Protein AF-A0A7S2KQN8-F1 (afdb_monomer_lite)

Sequence (119 aa):
LRGDYHIGDKSLAAQAELRGRLQEALAAARGKLKRTTTKEAGGPNEETIKVASEIFTRHGRKLDAISRALDIPLDLLLRHEPVDARDFALKLLSGTYTKDHTEFAKEQLRDALRSDVEA

pLDDT: mean 76.87, std 11.5, range [37.72, 91.19]

Structure (mmCIF, N/CA/C/O backbone):
data_AF-A0A7S2KQN8-F1
#
_entry.id   AF-A0A7S2KQN8-F1
#
loop_
_atom_site.group_PDB
_atom_site.id
_atom_site.type_symbol
_atom_site.label_atom_id
_atom_site.label_alt_id
_atom_site.label_comp_id
_atom_site.label_asym_id
_atom_site.label_entity_id
_atom_site.label_seq_id
_atom_site.pdbx_PDB_ins_code
_atom_site.Cartn_x
_atom_site.Cartn_y
_atom_site.Cartn_z
_atom_site.occupancy
_atom_site.B_iso_or_equiv
_atom_site.auth_seq_id
_atom_site.auth_comp_id
_atom_site.auth_asym_id
_atom_site.auth_atom_id
_atom_site.pdbx_PDB_model_num
ATOM 1 N N . LEU A 1 1 ? 34.303 -49.389 -19.351 1.00 37.72 1 LEU A N 1
ATOM 2 C CA . LEU A 1 1 ? 33.261 -48.518 -19.938 1.00 37.72 1 LEU A CA 1
ATOM 3 C C . LEU A 1 1 ? 33.444 -47.122 -19.355 1.00 37.72 1 LEU A C 1
ATOM 5 O O . LEU A 1 1 ? 32.958 -46.855 -18.265 1.00 37.72 1 LEU A O 1
ATOM 9 N N . ARG A 1 2 ? 34.271 -46.291 -19.996 1.00 41.38 2 ARG A N 1
ATOM 10 C CA . ARG A 1 2 ? 34.548 -44.918 -19.555 1.00 41.38 2 ARG A CA 1
ATOM 11 C C . ARG A 1 2 ? 33.615 -44.030 -20.374 1.00 41.38 2 ARG A C 1
ATOM 13 O O . ARG A 1 2 ? 33.765 -43.972 -21.584 1.00 41.38 2 ARG A O 1
ATOM 20 N N . GLY A 1 3 ? 32.570 -43.511 -19.736 1.00 47.31 3 GLY A N 1
ATOM 21 C CA . GLY A 1 3 ? 31.579 -42.663 -20.391 1.00 47.31 3 GLY A CA 1
ATOM 22 C C . GLY A 1 3 ? 32.184 -41.298 -20.681 1.00 47.31 3 GLY A C 1
ATOM 23 O O . GLY A 1 3 ? 32.568 -40.584 -19.755 1.00 47.31 3 GLY A O 1
ATOM 24 N N . ASP A 1 4 ? 32.289 -40.966 -21.961 1.00 47.41 4 ASP A N 1
ATOM 25 C CA . ASP A 1 4 ? 32.803 -39.690 -22.432 1.00 47.41 4 ASP A CA 1
ATOM 26 C C . ASP A 1 4 ? 31.776 -38.574 -22.171 1.00 47.41 4 ASP A C 1
ATOM 28 O O . ASP A 1 4 ? 30.690 -38.522 -22.752 1.00 47.41 4 ASP A O 1
ATOM 32 N N . TYR A 1 5 ? 32.121 -37.667 -21.257 1.00 52.53 5 TYR A N 1
ATOM 33 C CA . TYR A 1 5 ? 31.384 -36.434 -20.987 1.00 52.53 5 TYR A CA 1
ATOM 34 C C . TYR A 1 5 ? 31.644 -35.419 -22.118 1.00 52.53 5 TYR A C 1
ATOM 36 O O . TYR A 1 5 ? 32.610 -34.662 -22.069 1.00 52.53 5 TYR A O 1
ATOM 44 N N . HIS A 1 6 ? 30.768 -35.361 -23.127 1.00 55.28 6 HIS A N 1
ATOM 45 C CA . HIS A 1 6 ? 30.867 -34.404 -24.248 1.00 55.28 6 HIS A CA 1
ATOM 46 C C . HIS A 1 6 ? 29.672 -33.436 -24.380 1.00 55.28 6 HIS A C 1
ATOM 48 O O . HIS A 1 6 ? 29.391 -32.931 -25.466 1.00 55.28 6 HIS A O 1
ATOM 54 N N . ILE A 1 7 ? 28.961 -33.143 -23.284 1.00 54.22 7 ILE A N 1
ATOM 55 C CA . ILE A 1 7 ? 27.782 -32.246 -23.304 1.00 54.22 7 ILE A CA 1
ATOM 56 C C . ILE A 1 7 ? 28.101 -30.831 -22.767 1.00 54.22 7 ILE A C 1
ATOM 58 O O . ILE A 1 7 ? 27.410 -29.872 -23.104 1.00 54.22 7 ILE A O 1
ATOM 62 N N . GLY A 1 8 ? 29.181 -30.657 -21.995 1.00 56.31 8 GLY A N 1
ATOM 63 C CA . GLY A 1 8 ? 29.494 -29.382 -21.329 1.00 56.31 8 GLY A CA 1
ATOM 64 C C . GLY A 1 8 ? 30.016 -28.271 -22.249 1.00 56.31 8 GLY A C 1
ATOM 65 O O . GLY A 1 8 ? 29.644 -27.113 -22.084 1.00 56.31 8 GLY A O 1
ATOM 66 N N . ASP A 1 9 ? 30.834 -28.606 -23.247 1.00 59.50 9 ASP A N 1
ATOM 67 C CA . ASP A 1 9 ? 31.610 -27.596 -23.986 1.00 59.50 9 ASP A CA 1
ATOM 68 C C . ASP A 1 9 ? 30.762 -26.821 -25.012 1.00 59.50 9 ASP A C 1
ATOM 70 O O . ASP A 1 9 ? 30.791 -25.593 -25.097 1.00 59.50 9 ASP A O 1
ATOM 74 N N . LYS A 1 10 ? 29.878 -27.531 -25.728 1.00 61.28 10 LYS A N 1
ATOM 75 C CA . LYS A 1 10 ? 28.963 -26.914 -26.705 1.00 61.28 10 LYS A CA 1
ATOM 76 C C . LYS A 1 10 ? 27.908 -26.031 -26.038 1.00 61.28 10 LYS A C 1
ATOM 78 O O . LYS A 1 10 ? 27.501 -25.029 -26.615 1.00 61.28 10 LYS A O 1
ATOM 83 N N . SER A 1 11 ? 27.482 -26.380 -24.822 1.00 73.06 11 SER A N 1
ATOM 84 C CA . SER A 1 11 ? 26.496 -25.598 -24.072 1.00 73.06 11 SER A CA 1
ATOM 85 C C . SER A 1 11 ? 27.082 -24.288 -23.546 1.00 73.06 11 SER A C 1
ATOM 87 O O . SER A 1 11 ? 26.391 -23.272 -23.553 1.00 73.06 11 SER A O 1
ATOM 89 N N . LEU A 1 12 ? 28.340 -24.292 -23.095 1.00 68.94 12 LEU A N 1
ATOM 90 C CA . LEU A 1 12 ? 29.017 -23.082 -22.624 1.00 68.94 12 LEU A CA 1
ATOM 91 C C . LEU A 1 12 ? 29.342 -22.143 -23.786 1.00 68.94 12 LEU A C 1
ATOM 93 O O . LEU A 1 12 ? 29.083 -20.944 -23.686 1.00 68.94 12 LEU A O 1
ATOM 97 N N . ALA A 1 13 ? 29.815 -22.695 -24.906 1.00 75.88 13 ALA A N 1
ATOM 98 C CA . ALA A 1 13 ? 30.042 -21.936 -26.131 1.00 75.88 13 ALA A CA 1
ATOM 99 C C . ALA A 1 13 ? 28.741 -21.301 -26.657 1.00 75.88 13 ALA A C 1
ATOM 101 O O . ALA A 1 13 ? 28.706 -20.100 -26.921 1.00 75.88 13 ALA A O 1
ATOM 102 N N . ALA A 1 14 ? 27.642 -22.064 -26.709 1.00 79.25 14 ALA A N 1
ATOM 103 C CA . ALA A 1 14 ? 26.335 -21.549 -27.122 1.00 79.25 14 ALA A CA 1
ATOM 104 C C . ALA A 1 14 ? 25.794 -20.472 -26.164 1.00 79.25 14 ALA A C 1
ATOM 106 O O . ALA A 1 14 ? 25.191 -19.490 -26.598 1.00 79.25 14 ALA A O 1
ATOM 107 N N . GLN A 1 15 ? 26.027 -20.615 -24.855 1.00 81.75 15 GLN A N 1
ATOM 108 C CA . GLN A 1 15 ? 25.616 -19.616 -23.870 1.00 81.75 15 GLN A CA 1
ATOM 109 C C . GLN A 1 15 ? 26.445 -18.328 -23.979 1.00 81.75 15 GLN A C 1
ATOM 111 O O . GLN A 1 15 ? 25.899 -17.234 -23.824 1.00 81.75 15 GLN A O 1
ATOM 116 N N . ALA A 1 16 ? 27.749 -18.441 -24.240 1.00 83.38 16 ALA A N 1
ATOM 117 C CA . ALA A 1 16 ? 28.629 -17.297 -24.456 1.00 83.38 16 ALA A CA 1
ATOM 118 C C . ALA A 1 16 ? 28.237 -16.528 -25.725 1.00 83.38 16 ALA A C 1
ATOM 120 O O . ALA A 1 16 ? 28.109 -15.305 -25.689 1.00 83.38 16 ALA A O 1
ATOM 121 N N . GLU A 1 17 ? 27.948 -17.246 -26.811 1.00 86.06 17 GLU A N 1
ATOM 122 C CA . GLU A 1 17 ? 27.483 -16.656 -28.064 1.00 86.06 17 GLU A CA 1
ATOM 123 C C . GLU A 1 17 ? 26.122 -15.961 -27.900 1.00 86.06 17 GLU A C 1
ATOM 125 O O . GLU A 1 17 ? 25.943 -14.822 -28.338 1.00 86.06 17 GLU A O 1
ATOM 130 N N . LEU A 1 18 ? 25.173 -16.597 -27.202 1.00 87.56 18 LEU A N 1
ATOM 131 C CA . LEU A 1 18 ? 23.874 -15.995 -26.899 1.00 87.56 18 LEU A CA 1
ATOM 132 C C . LEU A 1 18 ? 24.028 -14.712 -26.073 1.00 87.56 18 LEU A C 1
ATOM 134 O O . LEU A 1 18 ? 23.387 -13.706 -26.377 1.00 87.56 18 LEU A O 1
ATOM 138 N N . ARG A 1 19 ? 24.890 -14.722 -25.049 1.00 89.00 19 ARG A N 1
ATOM 139 C CA . ARG A 1 19 ? 25.166 -13.527 -24.238 1.00 89.00 19 ARG A CA 1
ATOM 140 C C . ARG A 1 19 ? 25.767 -12.402 -25.075 1.00 89.00 19 ARG A C 1
ATOM 142 O O . ARG A 1 19 ? 25.302 -11.274 -24.940 1.00 89.00 19 ARG A O 1
ATOM 149 N N . GLY A 1 20 ? 26.722 -12.704 -25.955 1.00 91.06 20 GLY A N 1
ATOM 150 C CA . GLY A 1 20 ? 27.319 -11.714 -26.857 1.00 91.06 20 GLY A CA 1
ATOM 151 C C . GLY A 1 20 ? 26.272 -11.056 -27.758 1.00 91.06 20 GLY A C 1
ATOM 152 O O . GLY A 1 20 ? 26.133 -9.834 -27.762 1.00 91.06 20 GLY A O 1
ATOM 153 N N . ARG A 1 21 ? 25.433 -11.865 -28.419 1.00 89.19 21 ARG A N 1
ATOM 154 C CA . ARG A 1 21 ? 24.349 -11.365 -29.283 1.00 89.19 21 ARG A CA 1
ATOM 155 C C . ARG A 1 21 ? 23.338 -10.503 -28.524 1.00 89.19 21 ARG A C 1
ATOM 157 O O . ARG A 1 21 ? 22.884 -9.484 -29.038 1.00 89.19 21 ARG A O 1
ATOM 164 N N . LEU A 1 22 ? 22.979 -10.891 -27.298 1.00 89.31 22 LEU A N 1
ATOM 165 C CA . LEU A 1 22 ? 22.059 -10.111 -26.467 1.00 89.31 22 LEU A CA 1
ATOM 166 C C . LEU A 1 22 ? 22.679 -8.786 -26.013 1.00 89.31 22 LEU A C 1
ATOM 168 O O . LEU A 1 22 ? 21.985 -7.773 -26.007 1.00 89.31 22 LEU A O 1
ATOM 172 N N . GLN A 1 23 ? 23.967 -8.768 -25.670 1.00 91.19 23 GLN A N 1
ATOM 173 C CA . GLN A 1 23 ? 24.677 -7.540 -25.303 1.00 91.19 23 GLN A CA 1
ATOM 174 C C . GLN A 1 23 ? 24.752 -6.559 -26.476 1.00 91.19 23 GLN A C 1
ATOM 176 O O . GLN A 1 23 ? 24.456 -5.376 -26.301 1.00 91.19 23 GLN A O 1
ATOM 181 N N . GLU A 1 24 ? 25.072 -7.048 -27.673 1.00 90.50 24 GLU A N 1
ATOM 182 C CA . GLU A 1 24 ? 25.081 -6.243 -28.898 1.00 90.50 24 GLU A CA 1
ATOM 183 C C . GLU A 1 24 ? 23.688 -5.696 -29.228 1.00 90.50 24 GLU A C 1
ATOM 185 O O . GLU A 1 24 ? 23.531 -4.501 -29.496 1.00 90.50 24 GLU A O 1
ATOM 190 N N . ALA A 1 25 ? 22.655 -6.537 -29.138 1.00 87.31 25 ALA A N 1
ATOM 191 C CA . ALA A 1 25 ? 21.274 -6.121 -29.357 1.00 87.31 25 ALA A CA 1
ATOM 192 C C . ALA A 1 25 ? 20.824 -5.063 -28.338 1.00 87.31 25 ALA A C 1
ATOM 194 O O . ALA A 1 25 ? 20.170 -4.088 -28.713 1.00 87.31 25 ALA A O 1
ATOM 195 N N . LEU A 1 26 ? 21.204 -5.208 -27.064 1.00 87.50 26 LEU A N 1
ATOM 196 C CA . LEU A 1 26 ? 20.887 -4.243 -26.012 1.00 87.50 26 LEU A CA 1
ATOM 197 C C . LEU A 1 26 ? 21.599 -2.903 -26.250 1.00 87.50 26 LEU A C 1
ATOM 199 O O . LEU A 1 26 ? 20.981 -1.845 -26.124 1.00 87.50 26 LEU A O 1
ATOM 203 N N . ALA A 1 27 ? 22.876 -2.939 -26.643 1.00 85.88 27 ALA A N 1
ATOM 204 C CA . ALA A 1 27 ? 23.653 -1.749 -26.980 1.00 85.88 27 ALA A CA 1
ATOM 205 C C . ALA A 1 27 ? 23.057 -1.007 -28.189 1.00 85.88 27 ALA A C 1
ATOM 207 O O . ALA A 1 27 ? 22.890 0.214 -28.147 1.00 85.88 27 ALA A O 1
ATOM 208 N N . ALA A 1 28 ? 22.653 -1.741 -29.229 1.00 85.25 28 ALA A N 1
ATOM 209 C CA . ALA A 1 28 ? 22.001 -1.177 -30.407 1.00 85.25 28 ALA A CA 1
ATOM 210 C C . ALA A 1 28 ? 20.595 -0.627 -30.099 1.00 85.25 28 ALA A C 1
ATOM 212 O O . ALA A 1 28 ? 20.212 0.429 -30.608 1.00 85.25 28 ALA A O 1
ATOM 213 N N . ALA A 1 29 ? 19.820 -1.311 -29.252 1.00 83.12 29 ALA A N 1
ATOM 214 C CA . ALA A 1 29 ? 18.493 -0.867 -28.835 1.00 83.12 29 ALA A CA 1
ATOM 215 C C . ALA A 1 29 ? 18.559 0.396 -27.964 1.00 83.12 29 ALA A C 1
ATOM 217 O O . ALA A 1 29 ? 17.729 1.291 -28.130 1.00 83.12 29 ALA A O 1
ATOM 218 N N . ARG A 1 30 ? 19.583 0.523 -27.105 1.00 78.38 30 ARG A N 1
ATOM 219 C CA . ARG A 1 30 ? 19.802 1.692 -26.235 1.00 78.38 30 ARG A CA 1
ATOM 220 C C . ARG A 1 30 ? 19.869 3.006 -27.015 1.00 78.38 30 ARG A C 1
ATOM 222 O O . ARG A 1 30 ? 19.308 3.996 -26.560 1.00 78.38 30 ARG A O 1
ATOM 229 N N . GLY A 1 31 ? 20.506 3.015 -28.188 1.00 77.75 31 GLY A N 1
ATOM 230 C CA . GLY A 1 31 ? 20.579 4.197 -29.058 1.00 77.75 31 GLY A CA 1
ATOM 231 C C . GLY A 1 31 ? 19.282 4.509 -29.817 1.00 77.75 31 GLY A C 1
ATOM 232 O O . GLY A 1 31 ? 19.080 5.642 -30.245 1.00 77.75 31 GLY A O 1
ATOM 233 N N . LYS A 1 32 ? 18.390 3.521 -29.976 1.00 82.38 32 LYS A N 1
ATOM 234 C CA . LYS A 1 32 ? 17.097 3.661 -30.673 1.00 82.38 32 LYS A CA 1
ATOM 235 C C . LYS A 1 32 ? 15.951 4.074 -29.749 1.00 82.38 32 LYS A C 1
ATOM 237 O O . LYS A 1 32 ? 14.906 4.510 -30.232 1.00 82.38 32 LYS A O 1
ATOM 242 N N . LEU A 1 33 ? 16.126 3.933 -28.436 1.00 75.38 33 LEU A N 1
ATOM 243 C CA . LEU A 1 33 ? 15.148 4.370 -27.447 1.00 75.38 33 LEU A CA 1
ATOM 244 C C . LEU A 1 33 ? 15.038 5.899 -27.478 1.00 75.38 33 LEU A C 1
ATOM 246 O O . LEU A 1 33 ? 15.921 6.624 -27.021 1.00 75.38 33 LEU A O 1
ATOM 250 N N . LYS A 1 34 ? 13.926 6.397 -28.027 1.00 78.69 34 LYS A N 1
ATOM 251 C CA . LYS A 1 34 ? 13.582 7.819 -27.959 1.00 78.69 34 LYS A CA 1
ATOM 252 C C . LYS A 1 34 ? 13.450 8.213 -26.492 1.00 78.69 34 LYS A C 1
ATOM 254 O O . LYS A 1 34 ? 12.710 7.567 -25.747 1.00 78.69 34 LYS A O 1
ATOM 259 N N . ARG A 1 35 ? 14.140 9.288 -26.091 1.00 67.06 35 ARG A N 1
ATOM 260 C CA . ARG A 1 35 ? 13.947 9.914 -24.777 1.00 67.06 35 ARG A CA 1
ATOM 261 C C . ARG A 1 35 ? 12.483 10.315 -24.681 1.00 67.06 35 ARG A C 1
ATOM 263 O O . ARG A 1 35 ? 12.053 11.287 -25.293 1.00 67.06 35 ARG A O 1
ATOM 270 N N . THR A 1 36 ? 11.717 9.510 -23.968 1.00 69.12 36 THR A N 1
ATOM 271 C CA . THR A 1 36 ? 10.325 9.802 -23.674 1.00 69.12 36 THR A CA 1
ATOM 272 C C . THR A 1 36 ? 10.346 10.511 -22.337 1.00 69.12 36 THR A C 1
ATOM 274 O O . THR A 1 36 ? 10.959 10.011 -21.396 1.00 69.12 36 THR A O 1
ATOM 277 N N . THR A 1 37 ? 9.747 11.699 -22.268 1.00 53.69 37 THR A N 1
ATOM 278 C CA . THR A 1 37 ? 9.472 12.335 -20.981 1.00 53.69 37 THR A CA 1
ATOM 279 C C . THR A 1 37 ? 8.494 11.422 -20.252 1.00 53.69 37 THR A C 1
ATOM 281 O O . THR A 1 37 ? 7.303 11.367 -20.558 1.00 53.69 37 THR A O 1
ATOM 284 N N . THR A 1 38 ? 9.019 10.564 -19.384 1.00 63.56 38 THR A N 1
ATOM 285 C CA . THR A 1 38 ? 8.197 9.847 -18.422 1.00 63.56 38 THR A CA 1
ATOM 286 C C . THR A 1 38 ? 7.545 10.925 -17.586 1.00 63.56 38 THR A C 1
ATOM 288 O O . THR A 1 38 ? 8.236 11.621 -16.847 1.00 63.56 38 THR A O 1
ATOM 291 N N . LYS A 1 39 ? 6.228 11.098 -17.747 1.00 60.69 39 LYS A N 1
ATOM 292 C CA . LYS A 1 39 ? 5.425 11.805 -16.754 1.00 60.69 39 LYS A CA 1
ATOM 293 C C . LYS A 1 39 ? 5.775 11.166 -15.420 1.00 60.69 39 LYS A C 1
ATOM 295 O O . LYS A 1 39 ? 5.445 10.002 -15.197 1.00 60.69 39 LYS A O 1
ATOM 300 N N . GLU A 1 40 ? 6.497 11.899 -14.585 1.00 57.66 40 GLU A N 1
ATOM 301 C CA . GLU A 1 40 ? 6.614 11.547 -13.185 1.00 57.66 40 GLU A CA 1
ATOM 302 C C . GLU A 1 40 ? 5.180 11.388 -12.683 1.00 57.66 40 GLU A C 1
ATOM 304 O O . GLU A 1 40 ? 4.324 12.237 -12.957 1.00 57.66 40 GLU A O 1
ATOM 309 N N . ALA A 1 41 ? 4.880 10.247 -12.065 1.00 53.19 41 ALA A N 1
ATOM 310 C CA . ALA A 1 41 ? 3.618 10.052 -11.377 1.00 53.19 41 ALA A CA 1
ATOM 311 C C . ALA A 1 41 ? 3.591 11.080 -10.241 1.00 53.19 41 ALA A C 1
ATOM 313 O O . ALA A 1 41 ? 4.148 10.853 -9.169 1.00 53.19 41 ALA A O 1
ATOM 314 N N . GLY A 1 42 ? 3.070 12.268 -10.543 1.00 53.00 42 GLY A N 1
ATOM 315 C CA . GLY A 1 42 ? 3.057 13.418 -9.657 1.00 53.00 42 GLY A CA 1
ATOM 316 C C . GLY A 1 42 ? 2.084 13.171 -8.524 1.00 53.00 42 GLY A C 1
ATOM 317 O O . GLY A 1 42 ? 0.954 13.631 -8.592 1.00 53.00 42 GLY A O 1
ATOM 318 N N . GLY A 1 43 ? 2.525 12.419 -7.518 1.00 61.25 43 GLY A N 1
ATOM 319 C CA . GLY A 1 43 ? 1.759 12.112 -6.320 1.00 61.25 43 GLY A CA 1
ATOM 320 C C . GLY A 1 43 ? 0.364 11.526 -6.585 1.00 61.25 43 GLY A C 1
ATOM 321 O O . GLY A 1 43 ? -0.021 11.216 -7.715 1.00 61.25 43 GLY A O 1
ATOM 322 N N . PRO A 1 44 ? -0.424 11.333 -5.523 1.00 62.38 44 PRO A N 1
ATOM 323 C CA . PRO A 1 44 ? -1.828 11.001 -5.671 1.00 62.38 44 PRO A CA 1
ATOM 324 C C . PRO A 1 44 ? -2.562 12.184 -6.319 1.00 62.38 44 PRO A C 1
ATOM 326 O O . PRO A 1 44 ? -2.504 13.303 -5.810 1.00 62.38 44 PRO A O 1
ATOM 329 N N . ASN A 1 45 ? -3.250 11.935 -7.436 1.00 72.00 45 ASN A N 1
ATOM 330 C CA . ASN A 1 45 ? -4.060 12.942 -8.120 1.00 72.00 45 ASN A CA 1
ATOM 331 C C . ASN A 1 45 ? -5.093 13.535 -7.138 1.00 72.00 45 ASN A C 1
ATOM 333 O O . ASN A 1 45 ? -5.723 12.791 -6.381 1.00 72.00 45 ASN A O 1
ATOM 337 N N . GLU A 1 46 ? -5.282 14.858 -7.133 1.00 75.31 46 GLU A N 1
ATOM 338 C CA . GLU A 1 46 ? -6.149 15.535 -6.150 1.00 75.31 46 GLU A CA 1
ATOM 339 C C . GLU A 1 46 ? -7.601 15.043 -6.202 1.00 75.31 46 GLU A C 1
ATOM 341 O O . GLU A 1 46 ? -8.288 15.000 -5.181 1.00 75.31 46 GLU A O 1
ATOM 346 N N . GLU A 1 47 ? -8.061 14.619 -7.377 1.00 78.12 47 GLU A N 1
ATOM 347 C CA . GLU A 1 47 ? -9.371 13.994 -7.567 1.00 78.12 47 GLU A CA 1
ATOM 348 C C . GLU A 1 47 ? -9.495 12.690 -6.771 1.00 78.12 47 GLU A C 1
ATOM 350 O O . GLU A 1 47 ? -10.480 12.480 -6.066 1.00 78.12 47 GLU A O 1
ATOM 355 N N . THR A 1 48 ? -8.462 11.848 -6.802 1.00 78.12 48 THR A N 1
ATOM 356 C CA . THR A 1 48 ? -8.423 10.590 -6.049 1.00 78.12 48 THR A CA 1
ATOM 357 C C . THR A 1 48 ? -8.403 10.849 -4.545 1.00 78.12 48 THR A C 1
ATOM 359 O O . THR A 1 48 ? -9.067 10.143 -3.787 1.00 78.12 48 THR A O 1
ATOM 362 N N . ILE A 1 49 ? -7.697 11.899 -4.105 1.00 82.38 49 ILE A N 1
ATOM 363 C CA . ILE A 1 49 ? -7.692 12.325 -2.699 1.00 82.38 49 ILE A CA 1
ATOM 364 C C . ILE A 1 49 ? -9.099 12.749 -2.267 1.00 82.38 49 ILE A C 1
ATOM 366 O O . ILE A 1 49 ? -9.534 12.370 -1.179 1.00 82.38 49 ILE A O 1
ATOM 370 N N . LYS A 1 50 ? -9.832 13.494 -3.104 1.00 84.19 50 LYS A N 1
ATOM 371 C CA . LYS A 1 50 ? -11.213 13.907 -2.806 1.00 84.19 50 LYS A CA 1
ATOM 372 C C . LYS A 1 50 ? -12.148 12.709 -2.689 1.00 84.19 50 LYS A C 1
ATOM 374 O O . LYS A 1 50 ? -12.815 12.586 -1.668 1.00 84.19 50 LYS A O 1
ATOM 379 N N . VAL A 1 51 ? -12.125 11.790 -3.655 1.00 84.00 51 VAL A N 1
ATOM 380 C CA . VAL A 1 51 ? -12.962 10.576 -3.624 1.00 84.00 51 VAL A CA 1
ATOM 381 C C . VAL A 1 51 ? -12.664 9.730 -2.381 1.00 84.00 51 VAL A C 1
ATOM 383 O O . VAL A 1 51 ? -13.579 9.309 -1.677 1.00 84.00 51 VAL A O 1
ATOM 386 N N . ALA A 1 52 ? -11.387 9.526 -2.049 1.00 81.94 52 ALA A N 1
ATOM 387 C CA . ALA A 1 52 ? -11.005 8.793 -0.843 1.00 81.94 52 ALA A CA 1
ATOM 388 C C . ALA A 1 52 ? -11.421 9.525 0.451 1.00 81.94 52 ALA A C 1
ATOM 390 O O . ALA A 1 52 ? -11.847 8.888 1.416 1.00 81.94 52 ALA A O 1
ATOM 391 N N . SER A 1 53 ? -11.361 10.860 0.464 1.00 83.62 53 SER A N 1
ATOM 392 C CA . SER A 1 53 ? -11.823 11.681 1.593 1.00 83.62 53 SER A CA 1
ATOM 393 C C . SER A 1 53 ? -13.347 11.618 1.760 1.00 83.62 53 SER A C 1
ATOM 395 O O . SER A 1 53 ? -13.848 11.568 2.882 1.00 83.62 53 SER A O 1
ATOM 397 N N . GLU A 1 54 ? -14.104 11.571 0.662 1.00 84.75 54 GLU A N 1
ATOM 398 C CA . GLU A 1 54 ? -15.564 11.429 0.684 1.00 84.75 54 GLU A CA 1
ATOM 399 C C . GLU A 1 54 ? -16.003 10.100 1.298 1.00 84.75 54 GLU A C 1
ATOM 401 O O . GLU A 1 54 ? -16.974 10.076 2.053 1.00 84.75 54 GLU A O 1
ATOM 406 N N . ILE A 1 55 ? -15.273 9.008 1.046 1.00 82.25 55 ILE A N 1
ATOM 407 C CA . ILE A 1 55 ? -15.532 7.708 1.685 1.00 82.25 55 ILE A CA 1
ATOM 408 C C . ILE A 1 55 ? -15.428 7.844 3.212 1.00 82.25 55 ILE A C 1
ATOM 410 O O . ILE A 1 55 ? -16.316 7.395 3.939 1.00 82.25 55 ILE A O 1
ATOM 414 N N . PHE A 1 56 ? -14.399 8.536 3.709 1.00 81.00 56 PHE A N 1
ATOM 415 C CA . PHE A 1 56 ? -14.210 8.767 5.143 1.00 81.00 56 PHE A CA 1
ATOM 416 C C . PHE A 1 56 ? -15.338 9.606 5.765 1.00 81.00 56 PHE A C 1
ATOM 418 O O . PHE A 1 56 ? -15.877 9.252 6.820 1.00 81.00 56 PHE A O 1
ATOM 425 N N . THR A 1 57 ? -15.747 10.686 5.092 1.00 82.50 57 THR A N 1
ATOM 426 C CA . THR A 1 57 ? -16.848 11.551 5.547 1.00 82.50 57 THR A CA 1
ATOM 427 C C . THR A 1 57 ? -18.197 10.829 5.482 1.00 82.50 57 THR A C 1
ATOM 429 O O . THR A 1 57 ? -18.995 10.937 6.413 1.00 82.50 57 THR A O 1
ATOM 432 N N . ARG A 1 58 ? -18.444 10.026 4.439 1.00 81.88 58 ARG A N 1
ATOM 433 C CA . ARG A 1 58 ? -19.682 9.247 4.259 1.00 81.88 58 ARG A CA 1
ATOM 434 C C . ARG A 1 58 ? -19.889 8.211 5.362 1.00 81.88 58 ARG A C 1
ATOM 436 O O . ARG A 1 58 ? -21.023 7.977 5.772 1.00 81.88 58 ARG A O 1
ATOM 443 N N . HIS A 1 59 ? -18.811 7.615 5.863 1.00 76.25 59 HIS A N 1
ATOM 444 C CA . HIS A 1 59 ? -18.860 6.674 6.985 1.00 76.25 59 HIS A CA 1
ATOM 445 C C . HIS A 1 59 ? -18.785 7.355 8.364 1.00 76.25 59 HIS A C 1
ATOM 447 O O . HIS A 1 59 ? -18.777 6.670 9.389 1.00 76.25 59 HIS A O 1
ATOM 453 N N . GLY A 1 60 ? -18.778 8.693 8.415 1.00 70.00 60 GLY A N 1
ATOM 454 C CA . GLY A 1 60 ? -18.897 9.464 9.652 1.00 70.00 60 GLY A CA 1
ATOM 455 C C . GLY A 1 60 ? -17.772 9.197 10.651 1.00 70.00 60 GLY A C 1
ATOM 456 O O . GLY A 1 60 ? -18.039 9.131 11.848 1.00 70.00 60 GLY A O 1
ATOM 457 N N . ARG A 1 61 ? -16.537 8.992 10.166 1.00 69.44 61 ARG A N 1
ATOM 458 C CA . ARG A 1 61 ? -15.348 8.661 10.980 1.00 69.44 61 ARG A CA 1
ATOM 459 C C . ARG A 1 61 ? -15.427 7.334 11.752 1.00 69.44 61 ARG A C 1
ATOM 461 O O . ARG A 1 61 ? -14.595 7.077 12.616 1.00 69.44 61 ARG A O 1
ATOM 468 N N . LYS A 1 62 ? -16.398 6.463 11.457 1.00 79.38 62 LYS A N 1
ATOM 469 C CA . LYS A 1 62 ? -16.490 5.145 12.101 1.00 79.38 62 LYS A CA 1
ATOM 470 C C . LYS A 1 62 ? -15.494 4.179 11.459 1.00 79.38 62 LYS A C 1
ATOM 472 O O . LYS A 1 62 ? -15.783 3.607 10.408 1.00 79.38 62 LYS A O 1
ATOM 477 N N . LEU A 1 63 ? -14.345 3.982 12.107 1.00 77.12 63 LEU A N 1
ATOM 478 C CA . LEU A 1 63 ? -13.264 3.107 11.627 1.00 77.12 63 LEU A CA 1
ATOM 479 C C . LEU A 1 63 ? -13.742 1.668 11.364 1.00 77.12 63 LEU A C 1
ATOM 481 O O . LEU A 1 63 ? -13.349 1.076 10.363 1.00 77.12 63 LEU A O 1
ATOM 485 N N . ASP A 1 64 ? -14.678 1.153 12.167 1.00 79.56 64 ASP A N 1
ATOM 486 C CA . ASP A 1 64 ? -15.283 -0.175 11.966 1.00 79.56 64 ASP A CA 1
ATOM 487 C C . ASP A 1 64 ? -16.040 -0.310 10.640 1.00 79.56 64 ASP A C 1
ATOM 489 O O . ASP A 1 64 ? -16.024 -1.364 10.004 1.00 79.56 64 ASP A O 1
ATOM 493 N N . ALA A 1 65 ? -16.737 0.749 10.220 1.00 81.31 65 ALA A N 1
ATOM 494 C CA . ALA A 1 65 ? -17.499 0.742 8.975 1.00 81.31 65 ALA A CA 1
ATOM 495 C C . ALA A 1 65 ? -16.568 0.853 7.761 1.00 81.31 65 ALA A C 1
ATOM 497 O O . ALA A 1 65 ? -16.805 0.206 6.744 1.00 81.31 65 ALA A O 1
ATOM 498 N N . ILE A 1 66 ? -15.495 1.635 7.892 1.00 80.38 66 ILE A N 1
ATOM 499 C CA . ILE A 1 66 ? -14.486 1.841 6.847 1.00 80.38 66 ILE A CA 1
ATOM 500 C C . ILE A 1 66 ? -13.655 0.572 6.643 1.00 80.38 66 ILE A C 1
ATOM 502 O O . ILE A 1 66 ? -13.444 0.162 5.505 1.00 80.38 66 ILE A O 1
ATOM 506 N N . SER A 1 67 ? -13.259 -0.084 7.738 1.00 81.88 67 SER A N 1
ATOM 507 C CA . SER A 1 67 ? -12.569 -1.378 7.725 1.00 81.88 67 SER A CA 1
ATOM 508 C C . SER A 1 67 ? -13.331 -2.409 6.891 1.00 81.88 67 SER A C 1
ATOM 510 O O . SER A 1 67 ? -12.756 -3.011 5.990 1.00 81.88 67 SER A O 1
ATOM 512 N N . ARG A 1 68 ? -14.647 -2.543 7.109 1.00 81.31 68 ARG A N 1
ATOM 513 C CA . ARG A 1 68 ? -15.494 -3.477 6.345 1.00 81.31 68 ARG A CA 1
ATOM 514 C C . ARG A 1 68 ? -15.729 -3.047 4.900 1.00 81.31 68 ARG A C 1
ATOM 516 O O . ARG A 1 68 ? -15.842 -3.901 4.032 1.00 81.31 68 ARG A O 1
ATOM 523 N N . ALA A 1 69 ? -15.856 -1.746 4.644 1.00 80.06 69 ALA A N 1
ATOM 524 C CA . ALA A 1 69 ? -16.136 -1.232 3.305 1.00 80.06 69 ALA A CA 1
ATOM 525 C C . ALA A 1 69 ? -14.929 -1.346 2.361 1.00 80.06 69 ALA A C 1
ATOM 527 O O . ALA A 1 69 ? -15.115 -1.508 1.158 1.00 80.06 69 ALA A O 1
ATOM 528 N N . LEU A 1 70 ? -13.711 -1.245 2.900 1.00 79.38 70 LEU A N 1
ATOM 529 C CA . LEU A 1 70 ? -12.464 -1.252 2.131 1.00 79.38 70 LEU A CA 1
ATOM 530 C C . LEU A 1 70 ? -11.633 -2.528 2.320 1.00 79.38 70 LEU A C 1
ATOM 532 O O . LEU A 1 70 ? -10.533 -2.603 1.783 1.00 79.38 70 LEU A O 1
ATOM 536 N N . ASP A 1 71 ? -12.146 -3.498 3.082 1.00 81.56 71 ASP A N 1
ATOM 537 C CA . ASP A 1 71 ? -11.440 -4.725 3.478 1.00 81.56 71 ASP A CA 1
ATOM 538 C C . ASP A 1 71 ? -10.059 -4.445 4.107 1.00 81.56 71 ASP A C 1
ATOM 540 O O . ASP A 1 71 ? -9.067 -5.139 3.892 1.00 81.56 71 ASP A O 1
ATOM 544 N N . ILE A 1 72 ? -9.986 -3.361 4.887 1.00 82.12 72 ILE A N 1
ATOM 545 C CA . ILE A 1 72 ? -8.768 -2.938 5.578 1.00 82.12 72 ILE A CA 1
ATOM 546 C C . ILE A 1 72 ? -8.804 -3.498 7.000 1.00 82.12 72 ILE A C 1
ATOM 548 O O . ILE A 1 72 ? -9.794 -3.281 7.704 1.00 82.12 72 ILE A O 1
ATOM 552 N N . PRO A 1 73 ? -7.732 -4.142 7.490 1.00 81.88 73 PRO A N 1
ATOM 553 C CA . PRO A 1 73 ? -7.656 -4.606 8.870 1.00 81.88 73 PRO A CA 1
ATOM 554 C C . PRO A 1 73 ? -7.854 -3.454 9.860 1.00 81.88 73 PRO A C 1
ATOM 556 O O . PRO A 1 73 ? -7.117 -2.467 9.822 1.00 81.88 73 PRO A O 1
ATOM 559 N N . LEU A 1 74 ? -8.806 -3.606 10.784 1.00 81.56 74 LEU A N 1
ATOM 560 C CA . LEU A 1 74 ? -9.104 -2.600 11.810 1.00 81.56 74 LEU A CA 1
ATOM 561 C C . LEU A 1 74 ? -7.859 -2.217 12.625 1.00 81.56 74 LEU A C 1
ATOM 563 O O . LEU A 1 74 ? -7.657 -1.051 12.944 1.00 81.56 74 LEU A O 1
ATOM 567 N N . ASP A 1 75 ? -6.993 -3.191 12.896 1.00 81.81 75 ASP A N 1
ATOM 568 C CA . ASP A 1 75 ? -5.733 -2.997 13.614 1.00 81.81 75 ASP A CA 1
ATOM 569 C C . ASP A 1 75 ? -4.818 -1.954 12.942 1.00 81.81 75 ASP A C 1
ATOM 571 O O . ASP A 1 75 ? -4.248 -1.097 13.613 1.00 81.81 75 ASP A O 1
ATOM 575 N N . LEU A 1 76 ? -4.752 -1.930 11.604 1.00 80.69 76 LEU A N 1
ATOM 576 C CA . LEU A 1 76 ? -3.971 -0.919 10.881 1.00 80.69 76 LEU A CA 1
ATOM 577 C C . LEU A 1 76 ? -4.614 0.469 10.940 1.00 80.69 76 LEU A C 1
ATOM 579 O O . LEU A 1 76 ? -3.900 1.470 11.006 1.00 80.69 76 LEU A O 1
ATOM 583 N N . LEU A 1 77 ? -5.947 0.538 10.941 1.00 81.38 77 LEU A N 1
ATOM 584 C CA . LEU A 1 77 ? -6.678 1.797 11.091 1.00 81.38 77 LEU A CA 1
ATOM 585 C C . LEU A 1 77 ? -6.548 2.368 12.507 1.00 81.38 77 LEU A C 1
ATOM 587 O O . LEU A 1 77 ? -6.472 3.582 12.647 1.00 81.38 77 LEU A O 1
ATOM 591 N N . LEU A 1 78 ? -6.477 1.516 13.534 1.00 82.31 78 LEU A N 1
ATOM 592 C CA . LEU A 1 78 ? -6.238 1.923 14.922 1.00 82.31 78 LEU A CA 1
ATOM 593 C C . LEU A 1 78 ? -4.780 2.338 15.149 1.00 82.31 78 LEU A C 1
ATOM 595 O O . LEU A 1 78 ? -4.512 3.359 15.776 1.00 82.31 78 LEU A O 1
ATOM 599 N N . ARG A 1 79 ? -3.823 1.580 14.601 1.00 81.12 79 ARG A N 1
ATOM 600 C CA . ARG A 1 79 ? -2.388 1.882 14.714 1.00 81.12 79 ARG A CA 1
ATOM 601 C C . ARG A 1 79 ? -1.994 3.161 13.976 1.00 81.12 79 ARG A C 1
ATOM 603 O O . ARG A 1 79 ? -1.097 3.877 14.415 1.00 81.12 79 ARG A O 1
ATOM 610 N N . HIS A 1 80 ? -2.658 3.448 12.859 1.00 79.44 80 HIS A N 1
ATOM 611 C CA . HIS A 1 80 ? -2.450 4.648 12.056 1.00 79.44 80 HIS A CA 1
ATOM 612 C C . HIS A 1 80 ? -3.743 5.453 11.930 1.00 79.44 80 HIS A C 1
ATOM 614 O O . HIS A 1 80 ? -4.205 5.727 10.816 1.00 79.44 80 HIS A O 1
ATOM 620 N N . GLU A 1 81 ? -4.300 5.858 13.075 1.00 81.12 81 GLU A N 1
ATOM 621 C CA . GLU A 1 81 ? -5.538 6.633 13.120 1.00 81.12 81 GLU A CA 1
ATOM 622 C C . GLU A 1 81 ? -5.419 7.905 12.257 1.00 81.12 81 GLU A C 1
ATOM 624 O O . GLU A 1 81 ? -4.435 8.655 12.363 1.00 81.12 81 GLU A O 1
ATOM 629 N N . PRO A 1 82 ? -6.358 8.131 11.325 1.00 82.81 82 PRO A N 1
ATOM 630 C CA . PRO A 1 82 ? -6.373 9.338 10.520 1.00 82.81 82 PRO A CA 1
ATOM 631 C C . PRO A 1 82 ? -6.969 10.511 11.304 1.00 82.81 82 PRO A C 1
ATOM 633 O O . PRO A 1 82 ? -8.081 10.428 11.824 1.00 82.81 82 PRO A O 1
ATOM 636 N N . VAL A 1 83 ? -6.257 11.638 11.341 1.00 83.19 83 VAL A N 1
ATOM 637 C CA . VAL A 1 83 ? -6.711 12.852 12.052 1.00 83.19 83 VAL A CA 1
ATOM 638 C C . VAL A 1 83 ? -7.860 13.536 11.303 1.00 83.19 83 VAL A C 1
ATOM 640 O O . VAL A 1 83 ? -8.770 14.120 11.903 1.00 83.19 83 VAL A O 1
ATOM 643 N N . ASP A 1 84 ? -7.830 13.449 9.973 1.00 83.25 84 ASP A N 1
ATOM 644 C CA . ASP A 1 84 ? -8.807 14.057 9.079 1.00 83.25 84 ASP A CA 1
ATOM 645 C C . ASP A 1 84 ? -9.037 13.217 7.811 1.00 83.25 84 ASP A C 1
ATOM 647 O O . ASP A 1 84 ? -8.241 12.339 7.476 1.00 83.25 84 ASP A O 1
ATOM 651 N N . ALA A 1 85 ? -10.110 13.508 7.072 1.00 83.00 85 ALA A N 1
ATOM 652 C CA . ALA A 1 85 ? -10.475 12.826 5.831 1.00 83.00 85 ALA A CA 1
ATOM 653 C C . ALA A 1 85 ? -9.346 12.864 4.789 1.00 83.00 85 ALA A C 1
ATOM 655 O O . ALA A 1 85 ? -9.087 11.871 4.109 1.00 83.00 85 ALA A O 1
ATOM 656 N N . ARG A 1 86 ? -8.619 13.988 4.718 1.00 83.38 86 ARG A N 1
ATOM 657 C CA . ARG A 1 86 ? -7.452 14.129 3.840 1.00 83.38 86 ARG A CA 1
ATOM 658 C C . ARG A 1 86 ? -6.282 13.251 4.284 1.00 83.38 86 ARG A C 1
ATOM 660 O O . ARG A 1 86 ? -5.607 12.671 3.441 1.00 83.38 86 ARG A O 1
ATOM 667 N N . ASP A 1 87 ? -6.045 13.149 5.589 1.00 83.44 87 ASP A N 1
ATOM 668 C CA . ASP A 1 87 ? -4.982 12.313 6.160 1.00 83.44 87 ASP A CA 1
ATOM 669 C C . ASP A 1 87 ? -5.277 10.821 5.935 1.00 83.44 87 ASP A C 1
ATOM 671 O O . ASP A 1 87 ? -4.397 10.067 5.522 1.00 83.44 87 ASP A O 1
ATOM 675 N N . PHE A 1 88 ? -6.544 10.415 6.069 1.00 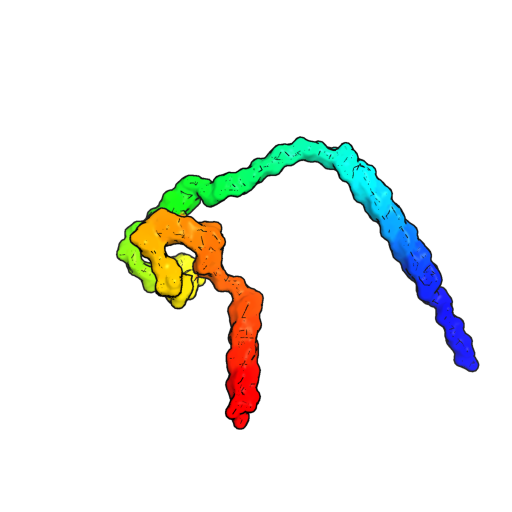85.94 88 PHE A N 1
ATOM 676 C CA . PHE A 1 88 ? -7.007 9.086 5.670 1.00 85.94 88 PHE A CA 1
ATOM 677 C C . PHE A 1 88 ? -6.736 8.802 4.189 1.00 85.94 88 PHE A C 1
ATOM 679 O O . PHE A 1 88 ? -6.142 7.778 3.857 1.00 85.94 88 PHE A O 1
ATOM 686 N N . ALA A 1 89 ? -7.137 9.714 3.299 1.00 84.12 89 ALA A N 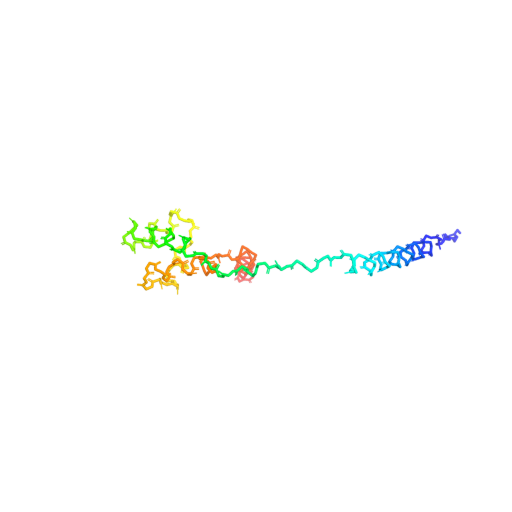1
ATOM 687 C CA . ALA A 1 89 ? -6.940 9.557 1.863 1.00 84.12 89 ALA A CA 1
ATOM 688 C C . ALA A 1 89 ? -5.455 9.431 1.493 1.00 84.12 89 ALA A C 1
ATOM 690 O O . ALA A 1 89 ? -5.093 8.586 0.677 1.00 84.12 89 ALA A O 1
ATOM 691 N N . LEU A 1 90 ? -4.587 10.230 2.120 1.00 84.25 90 LEU A N 1
ATOM 692 C CA . LEU A 1 90 ? -3.145 10.152 1.901 1.00 84.25 90 LEU A CA 1
ATOM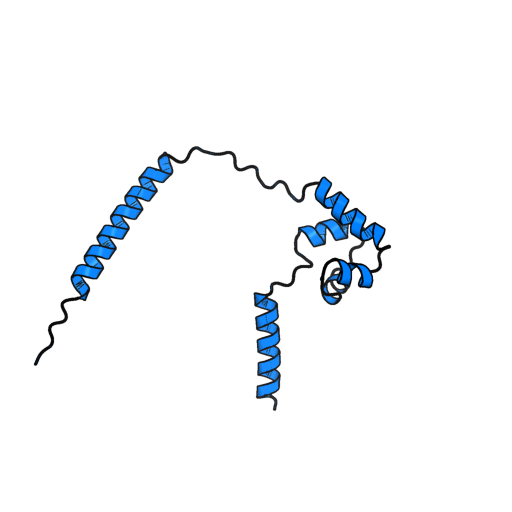 693 C C . LEU A 1 90 ? -2.566 8.824 2.395 1.00 84.25 90 LEU A C 1
ATOM 695 O O . LEU A 1 90 ? -1.855 8.183 1.632 1.00 84.25 90 LEU A O 1
ATOM 699 N N . LYS A 1 91 ? -2.910 8.380 3.611 1.00 84.56 91 LYS A N 1
ATOM 700 C CA . LYS A 1 91 ? -2.443 7.101 4.182 1.00 84.56 91 LYS A CA 1
ATOM 701 C C . LYS A 1 91 ? -2.952 5.880 3.408 1.00 84.56 91 LYS A C 1
ATOM 703 O O . LYS A 1 91 ? -2.247 4.878 3.288 1.00 84.56 91 LYS A O 1
ATOM 708 N N . LEU A 1 92 ? -4.162 5.966 2.859 1.00 84.31 92 LEU A N 1
ATOM 709 C CA . LEU A 1 92 ? -4.735 4.941 1.992 1.00 84.31 92 LEU A CA 1
ATOM 710 C C . LEU A 1 92 ? -3.975 4.854 0.667 1.00 84.31 92 LEU A C 1
ATOM 712 O O . LEU A 1 92 ? -3.543 3.774 0.274 1.00 84.31 92 LEU A O 1
ATOM 716 N N . LEU A 1 93 ? -3.769 5.995 0.006 1.00 82.88 93 LEU A N 1
ATOM 717 C CA . LEU A 1 93 ? -3.104 6.061 -1.297 1.00 82.88 93 LEU A CA 1
ATOM 718 C C 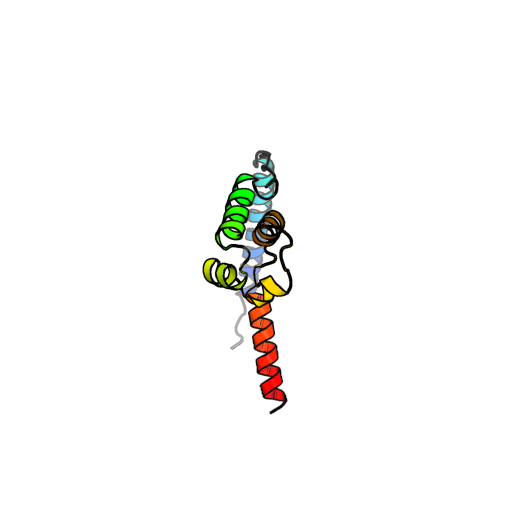. LEU A 1 93 ? -1.586 5.857 -1.204 1.00 82.88 93 LEU A C 1
ATOM 720 O O . LEU A 1 93 ? -0.975 5.428 -2.179 1.00 82.88 93 LEU A O 1
ATOM 724 N N . SER A 1 94 ? -0.976 6.111 -0.044 1.00 81.62 94 SER A N 1
ATOM 725 C CA . SER A 1 94 ? 0.428 5.785 0.227 1.00 81.62 94 SER A CA 1
ATOM 726 C C . SER A 1 94 ? 0.653 4.311 0.567 1.00 81.62 94 SER A C 1
ATOM 728 O O . SER A 1 94 ? 1.797 3.907 0.752 1.00 81.62 94 SER A O 1
ATOM 730 N N . GLY A 1 95 ? -0.414 3.511 0.681 1.00 79.69 95 GLY A N 1
ATOM 731 C CA . GLY A 1 95 ? -0.322 2.090 1.007 1.00 79.69 95 GLY A CA 1
ATOM 732 C C . GLY A 1 95 ? -0.061 1.792 2.486 1.00 79.69 95 GLY A C 1
ATOM 733 O O . GLY A 1 95 ? 0.177 0.640 2.827 1.00 79.69 95 GLY A O 1
ATOM 734 N N . THR A 1 96 ? -0.162 2.775 3.386 1.00 81.06 96 THR A N 1
ATOM 735 C CA . THR A 1 96 ? 0.060 2.586 4.837 1.00 81.06 96 THR A CA 1
ATOM 736 C C . THR A 1 96 ? -0.929 1.590 5.448 1.00 81.06 96 THR A C 1
ATOM 738 O O . THR A 1 96 ? -0.614 0.897 6.411 1.00 81.06 96 THR A O 1
ATOM 741 N N . TYR A 1 97 ? -2.126 1.490 4.868 1.00 79.06 97 TYR A N 1
ATOM 742 C CA . TYR A 1 97 ? -3.155 0.530 5.270 1.00 79.06 97 TYR A CA 1
ATOM 743 C C . TYR A 1 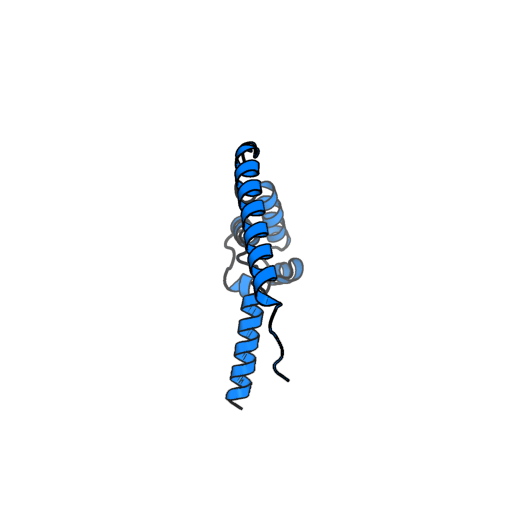97 ? -3.091 -0.807 4.513 1.00 79.06 97 TYR A C 1
ATOM 745 O O . TYR A 1 97 ? -3.951 -1.663 4.709 1.00 79.06 97 TYR A O 1
ATOM 753 N N . THR A 1 98 ? -2.088 -1.004 3.653 1.00 76.62 98 THR A N 1
ATOM 754 C CA . THR A 1 98 ? -1.885 -2.267 2.934 1.00 76.62 98 THR A CA 1
ATOM 755 C C . THR A 1 98 ? -1.031 -3.195 3.790 1.00 76.62 98 THR A C 1
ATOM 757 O O . THR A 1 98 ? 0.091 -2.848 4.155 1.00 76.62 98 THR A O 1
ATOM 760 N N . LYS A 1 99 ? -1.533 -4.394 4.106 1.00 67.81 99 LYS A N 1
ATOM 761 C CA . LYS A 1 99 ? -0.674 -5.457 4.640 1.00 67.81 99 LYS A CA 1
ATOM 762 C C . LYS A 1 99 ? 0.121 -6.049 3.484 1.00 67.81 99 LYS A C 1
ATOM 764 O O . LYS A 1 99 ? -0.468 -6.579 2.547 1.00 67.81 99 LYS A O 1
ATOM 769 N N . ASP A 1 100 ? 1.447 -5.984 3.559 1.00 68.50 100 ASP A N 1
ATOM 770 C CA . ASP A 1 100 ? 2.300 -6.784 2.684 1.00 68.50 100 ASP A CA 1
ATOM 771 C C . ASP A 1 100 ? 2.011 -8.264 2.974 1.00 68.50 100 ASP A C 1
ATOM 773 O O . ASP A 1 100 ? 2.358 -8.792 4.035 1.00 68.50 100 ASP A O 1
ATOM 777 N N . HIS A 1 101 ? 1.308 -8.919 2.048 1.00 63.66 101 HIS A N 1
ATOM 778 C CA . HIS A 1 101 ? 0.887 -10.312 2.186 1.00 63.66 101 HIS A CA 1
ATOM 779 C C . HIS A 1 101 ? 2.072 -11.250 2.438 1.00 63.66 101 HIS A C 1
ATOM 781 O O . HIS A 1 101 ? 1.922 -12.255 3.132 1.00 63.66 101 HIS A O 1
ATOM 787 N N . THR A 1 102 ? 3.252 -10.912 1.917 1.00 70.19 102 THR A N 1
ATOM 788 C CA . THR A 1 102 ? 4.471 -11.703 2.079 1.00 70.19 102 THR A CA 1
ATOM 789 C C . THR A 1 102 ? 5.017 -11.617 3.499 1.00 70.19 102 THR A C 1
ATOM 791 O O . THR A 1 102 ? 5.376 -12.641 4.079 1.00 70.19 102 THR A O 1
ATOM 794 N N . GLU A 1 103 ? 5.060 -10.420 4.083 1.00 70.19 103 GLU A N 1
ATOM 795 C CA . GLU A 1 103 ? 5.539 -10.236 5.458 1.00 70.19 103 GLU A CA 1
ATOM 796 C C . GLU A 1 103 ? 4.522 -10.743 6.484 1.00 70.19 103 GLU A C 1
ATOM 798 O O . GLU A 1 103 ? 4.906 -11.430 7.429 1.00 70.19 103 GLU A O 1
ATOM 803 N N . PHE A 1 104 ? 3.224 -10.534 6.243 1.00 71.25 104 PHE A N 1
ATOM 804 C CA . PHE A 1 104 ? 2.167 -11.069 7.103 1.00 71.25 104 PHE A CA 1
ATOM 805 C C . PHE A 1 104 ? 2.138 -12.607 7.110 1.00 71.25 104 PHE A C 1
ATOM 807 O O . PHE A 1 104 ? 1.959 -13.218 8.162 1.00 71.25 104 PHE A O 1
ATOM 814 N N . ALA A 1 105 ? 2.369 -13.255 5.960 1.00 74.88 105 ALA A N 1
ATOM 815 C CA . ALA A 1 105 ? 2.477 -14.713 5.886 1.00 74.88 105 ALA A CA 1
ATOM 816 C C . ALA A 1 105 ? 3.729 -15.246 6.606 1.00 74.88 105 ALA A C 1
ATOM 818 O O . ALA A 1 105 ? 3.665 -16.284 7.264 1.00 74.88 105 ALA A O 1
ATOM 819 N N . LYS A 1 106 ? 4.865 -14.537 6.523 1.00 82.25 106 LYS A N 1
ATOM 820 C CA . LYS A 1 106 ? 6.084 -14.899 7.267 1.00 82.25 106 LYS A CA 1
ATOM 821 C C . LYS A 1 106 ? 5.903 -14.748 8.773 1.00 82.25 106 LYS A C 1
ATOM 823 O O . LYS A 1 106 ? 6.432 -15.565 9.517 1.00 82.25 106 LYS A O 1
ATOM 828 N N . GLU A 1 107 ? 5.207 -13.709 9.222 1.00 84.19 107 GLU A N 1
ATOM 829 C CA . GLU A 1 107 ? 4.909 -13.494 10.639 1.00 84.19 107 GLU A CA 1
ATOM 830 C C . GLU A 1 107 ? 4.002 -14.602 11.183 1.00 84.19 107 GLU A C 1
ATOM 832 O O . GLU A 1 107 ? 4.389 -15.276 12.133 1.00 84.19 107 GLU A O 1
ATOM 837 N N . GLN A 1 108 ? 2.902 -14.918 10.490 1.00 84.44 108 GLN A N 1
ATOM 838 C CA . GLN A 1 108 ? 2.048 -16.056 10.851 1.00 84.44 108 GLN A CA 1
ATOM 839 C C . GLN A 1 108 ? 2.805 -17.387 10.882 1.00 84.44 108 GLN A C 1
ATOM 841 O O . GLN A 1 108 ? 2.615 -18.185 11.798 1.00 84.44 108 GLN A O 1
ATOM 846 N N . LEU A 1 109 ? 3.682 -17.633 9.901 1.00 87.50 109 LEU A N 1
ATOM 847 C CA . LEU A 1 109 ? 4.505 -18.839 9.879 1.00 87.50 109 LEU A CA 1
ATOM 848 C C . LEU A 1 109 ? 5.448 -18.897 11.089 1.00 87.50 109 LEU A C 1
ATOM 850 O O . LEU A 1 109 ? 5.612 -19.956 11.684 1.00 87.50 109 LEU A O 1
ATOM 854 N N . ARG A 1 110 ? 6.070 -17.773 11.467 1.00 91.19 110 ARG A N 1
ATOM 855 C CA . ARG A 1 110 ? 6.954 -17.707 12.640 1.00 91.19 110 ARG A CA 1
ATOM 856 C C . ARG A 1 110 ? 6.196 -17.937 13.941 1.00 91.19 110 ARG A C 1
ATOM 858 O O . ARG A 1 110 ? 6.725 -18.629 14.804 1.00 91.19 110 ARG A O 1
ATOM 865 N N . ASP A 1 111 ? 4.995 -17.388 14.071 1.00 89.75 111 ASP A N 1
ATOM 866 C CA . ASP A 1 111 ? 4.166 -17.578 15.261 1.00 89.75 111 ASP A CA 1
ATOM 867 C C . ASP A 1 111 ? 3.696 -19.032 15.390 1.00 89.75 111 ASP A C 1
ATOM 869 O O . ASP A 1 111 ? 3.808 -19.616 16.468 1.00 89.75 111 ASP A O 1
ATOM 873 N N . ALA A 1 112 ? 3.277 -19.655 14.282 1.00 89.56 112 ALA A N 1
ATOM 874 C CA . ALA A 1 112 ? 2.934 -21.077 14.250 1.00 89.56 112 ALA A CA 1
ATOM 875 C C . ALA A 1 112 ? 4.133 -21.961 14.636 1.00 89.56 112 ALA A C 1
ATOM 877 O O . ALA A 1 112 ? 4.013 -22.833 15.490 1.00 89.56 112 ALA A O 1
ATOM 878 N N . LEU A 1 113 ? 5.315 -21.690 14.070 1.00 89.44 113 LEU A N 1
ATOM 879 C CA . LEU A 1 113 ? 6.533 -22.439 14.391 1.00 89.44 113 LEU A CA 1
ATOM 880 C C . LEU A 1 113 ? 7.001 -22.227 15.836 1.00 89.44 113 LEU A C 1
ATOM 882 O O . LEU A 1 113 ? 7.538 -23.151 16.435 1.00 89.44 113 LEU A O 1
ATOM 886 N N . ARG A 1 114 ? 6.819 -21.030 16.408 1.00 90.75 114 ARG A N 1
ATOM 887 C CA . ARG A 1 114 ? 7.139 -20.781 17.821 1.00 90.75 114 ARG A CA 1
ATOM 888 C C . ARG A 1 114 ? 6.241 -21.617 18.730 1.00 90.75 114 ARG A C 1
ATOM 890 O O . ARG A 1 114 ? 6.756 -22.261 19.635 1.00 90.75 114 ARG A O 1
ATOM 897 N N . SER A 1 115 ? 4.939 -21.649 18.443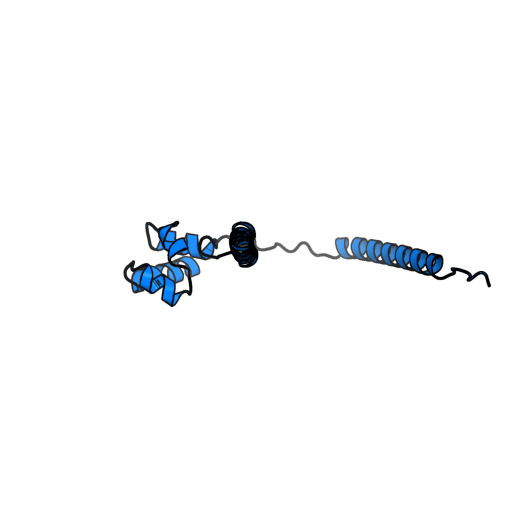 1.00 89.44 115 SER A N 1
ATOM 898 C CA . SER A 1 115 ? 3.984 -22.472 19.189 1.00 89.44 115 SER A CA 1
ATOM 899 C C . SER A 1 115 ? 4.317 -23.965 19.122 1.00 89.44 115 SER A C 1
ATOM 901 O O . SER A 1 115 ? 4.155 -24.651 20.123 1.00 89.44 115 SER A O 1
ATOM 903 N N . ASP A 1 116 ? 4.782 -24.463 17.975 1.00 85.81 116 ASP A N 1
ATOM 904 C CA . ASP A 1 116 ? 5.160 -25.875 17.803 1.00 85.81 116 ASP A CA 1
ATOM 905 C C . ASP A 1 116 ? 6.472 -26.245 18.515 1.00 85.81 116 ASP A C 1
ATOM 907 O O . ASP A 1 116 ? 6.669 -27.403 18.865 1.00 85.81 116 ASP A O 1
ATOM 911 N N . VAL A 1 117 ? 7.391 -25.293 18.709 1.00 85.25 117 VAL A N 1
ATOM 912 C CA . VAL A 1 117 ? 8.672 -25.531 19.405 1.00 85.25 117 VAL A CA 1
ATOM 913 C C . VAL A 1 117 ? 8.528 -25.429 20.927 1.00 85.25 117 VAL A C 1
ATOM 915 O O . VAL A 1 117 ? 9.316 -26.023 21.659 1.00 85.25 117 VAL A O 1
ATOM 918 N N . GLU A 1 118 ? 7.555 -24.655 21.408 1.00 75.56 118 GLU A N 1
ATOM 919 C CA . GLU A 1 118 ? 7.254 -24.500 22.837 1.00 75.56 118 GLU A CA 1
ATOM 920 C C . GLU A 1 118 ? 6.314 -25.596 23.386 1.00 75.56 118 GLU A C 1
ATOM 922 O O . GLU A 1 118 ? 6.156 -25.689 24.607 1.00 75.56 118 GLU A O 1
ATOM 927 N N . ALA A 1 119 ? 5.718 -26.417 22.510 1.00 57.56 119 ALA A N 1
ATOM 928 C CA . ALA A 1 119 ? 4.878 -27.577 22.836 1.00 57.56 119 ALA A CA 1
ATOM 929 C C . ALA A 1 119 ? 5.691 -28.876 22.981 1.00 57.56 119 ALA A C 1
ATOM 931 O O . ALA A 1 119 ? 5.326 -29.687 23.866 1.00 57.56 119 ALA A O 1
#

Secondary structure (DSSP, 8-state):
------SHHHHHHHHHHHHHHHHHHHHHHHHHS---------SS-HHHHHHHHHHHHHTTT-HHHHHHHHT--HHHHHHT--SSHHHHHHHHHTTTT---HHHHHHHHHHHHHHHHHH-

Radius of gyration: 26.87 Å; chains: 1; bounding box: 54×64×54 Å

Foldseek 3Di:
DDDDDPPPPVVVVVVVVVVVVVVVVVVVVVVVDDPDPDPDPPADDVVQLVVQLVLCVVVVVPLVVSCVVVVFPSVLCVVLPQPHSSSRSNCVSVCSRPDPPVVVVVVVVVVVVVVVVVD

Organism: NCBI:txid1333877